Protein AF-A0A7Y4TEM5-F1 (afdb_monomer_lite)

Structure (mmCIF, N/CA/C/O backbone):
data_AF-A0A7Y4TEM5-F1
#
_entry.id   AF-A0A7Y4TEM5-F1
#
loop_
_atom_site.group_PDB
_atom_site.id
_atom_site.type_symbol
_atom_site.label_atom_id
_atom_site.label_alt_id
_atom_site.label_comp_id
_atom_site.label_asym_id
_atom_site.label_entity_id
_atom_site.label_seq_id
_atom_site.pdbx_PDB_ins_code
_atom_site.Cartn_x
_atom_site.Cartn_y
_atom_site.Cartn_z
_atom_site.occupancy
_atom_site.B_iso_or_equiv
_atom_site.auth_seq_id
_atom_site.auth_comp_id
_atom_site.auth_asym_id
_atom_site.auth_atom_id
_atom_site.pdbx_PDB_model_num
ATOM 1 N N . MET A 1 1 ? 7.570 -14.375 -24.259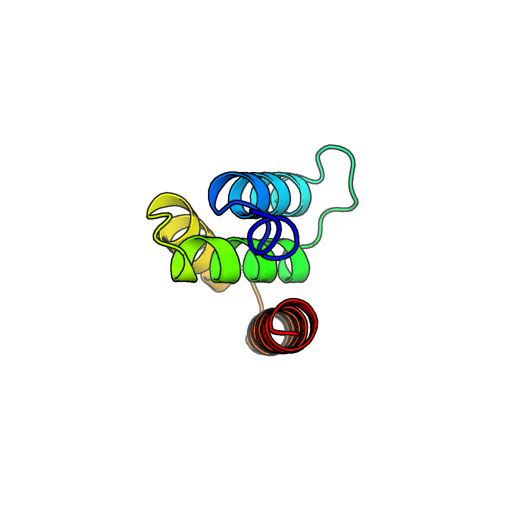 1.00 40.09 1 MET A N 1
ATOM 2 C CA . MET A 1 1 ? 8.004 -13.560 -23.101 1.00 40.09 1 MET A CA 1
ATOM 3 C C . MET A 1 1 ? 6.760 -13.040 -22.386 1.00 40.09 1 MET A C 1
ATOM 5 O O . MET A 1 1 ? 6.464 -11.860 -22.472 1.00 40.09 1 MET A O 1
ATOM 9 N N . GLU A 1 2 ? 5.983 -13.910 -21.737 1.00 37.31 2 GLU A N 1
ATOM 10 C CA . GLU A 1 2 ? 4.681 -13.518 -21.156 1.00 37.31 2 GLU A CA 1
ATOM 11 C C . GLU A 1 2 ? 4.521 -14.041 -19.719 1.00 37.31 2 GLU A C 1
ATOM 13 O O . GLU A 1 2 ? 3.467 -14.522 -19.329 1.00 37.31 2 GLU A O 1
ATOM 18 N N . GLY A 1 3 ? 5.597 -13.971 -18.924 1.00 40.38 3 GLY A N 1
ATOM 19 C CA . GLY A 1 3 ? 5.563 -14.275 -17.485 1.00 40.38 3 GLY A CA 1
ATOM 20 C C . GLY A 1 3 ? 5.377 -13.043 -16.588 1.00 40.38 3 GLY A C 1
ATOM 21 O O . GLY A 1 3 ? 4.968 -13.169 -15.439 1.00 40.38 3 GLY A O 1
ATOM 22 N N . ASP A 1 4 ? 5.628 -11.834 -17.104 1.00 46.72 4 ASP A N 1
ATOM 23 C CA . ASP A 1 4 ? 5.755 -10.619 -16.282 1.00 46.72 4 ASP A CA 1
ATOM 24 C C . ASP A 1 4 ? 4.467 -9.790 -16.137 1.00 46.72 4 ASP A C 1
ATOM 26 O O . ASP A 1 4 ? 4.448 -8.788 -15.423 1.00 46.72 4 ASP A O 1
ATOM 30 N N . ALA A 1 5 ? 3.369 -10.177 -16.793 1.00 43.91 5 ALA A N 1
ATOM 31 C CA . ALA A 1 5 ? 2.140 -9.376 -16.802 1.00 43.91 5 ALA A CA 1
ATOM 32 C C . ALA A 1 5 ? 1.293 -9.514 -15.520 1.00 43.91 5 ALA A C 1
ATOM 34 O O . ALA A 1 5 ? 0.581 -8.577 -15.159 1.00 43.91 5 ALA A O 1
ATOM 35 N N . LYS A 1 6 ? 1.379 -10.645 -14.800 1.00 51.38 6 LYS A N 1
ATOM 36 C CA . LYS A 1 6 ? 0.629 -10.863 -13.543 1.00 51.38 6 LYS A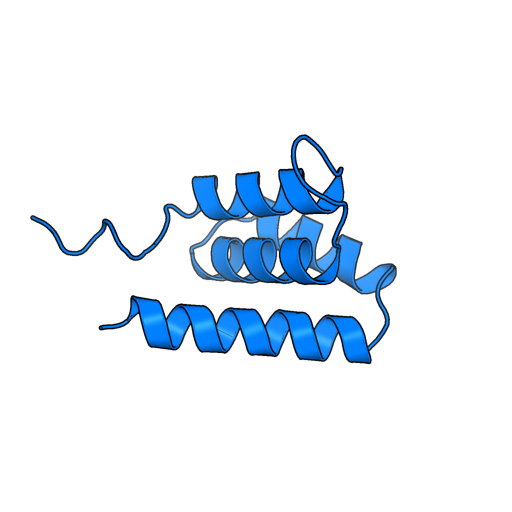 CA 1
ATOM 37 C C . LYS A 1 6 ? 1.315 -10.270 -12.318 1.00 51.38 6 LYS A C 1
ATOM 39 O O . LYS A 1 6 ? 0.653 -9.831 -11.379 1.00 51.38 6 LYS A O 1
ATOM 44 N N . ALA A 1 7 ? 2.641 -10.204 -12.336 1.00 59.91 7 ALA A N 1
ATOM 45 C CA . ALA A 1 7 ? 3.416 -9.518 -11.321 1.00 59.91 7 ALA A CA 1
ATOM 46 C C . ALA A 1 7 ? 3.357 -8.012 -11.596 1.00 59.91 7 ALA A C 1
ATOM 48 O O . ALA A 1 7 ? 4.305 -7.450 -12.137 1.00 59.91 7 ALA A O 1
ATOM 49 N N . GLY A 1 8 ? 2.237 -7.368 -11.239 1.00 64.88 8 GLY A N 1
ATOM 50 C CA . GLY A 1 8 ? 2.049 -5.923 -11.384 1.00 64.88 8 GLY A CA 1
ATOM 51 C C . GLY A 1 8 ? 3.347 -5.172 -11.078 1.00 64.88 8 GLY A C 1
ATOM 52 O O . GLY A 1 8 ? 3.980 -5.420 -10.044 1.00 64.88 8 GLY A O 1
ATOM 53 N N . LYS A 1 9 ? 3.794 -4.340 -12.030 1.00 83.25 9 LYS A N 1
ATOM 54 C CA . LYS A 1 9 ? 5.103 -3.679 -11.963 1.00 83.25 9 LYS A CA 1
ATOM 55 C C . LYS A 1 9 ? 5.274 -3.026 -10.583 1.00 83.25 9 LYS A C 1
ATOM 57 O O . LYS A 1 9 ? 4.313 -2.423 -10.102 1.00 83.25 9 LYS A O 1
ATOM 62 N N . PRO A 1 10 ? 6.465 -3.088 -9.961 1.00 87.69 10 PRO A N 1
ATOM 63 C CA . PRO A 1 10 ? 6.702 -2.516 -8.634 1.00 87.69 10 PRO A CA 1
ATOM 64 C C . PRO A 1 10 ? 6.188 -1.071 -8.521 1.00 87.69 10 PRO A C 1
ATOM 66 O O . PRO A 1 10 ? 5.513 -0.715 -7.558 1.00 87.69 10 PRO A O 1
ATOM 69 N N . GLN A 1 11 ? 6.409 -0.278 -9.574 1.00 87.44 11 GLN A N 1
ATOM 70 C CA . GLN A 1 11 ? 5.923 1.096 -9.673 1.00 87.44 11 GLN A CA 1
ATOM 71 C C . GLN A 1 11 ? 4.392 1.206 -9.740 1.00 87.44 11 GLN A C 1
ATOM 73 O O . GLN A 1 11 ? 3.819 2.112 -9.148 1.00 87.44 11 GLN A O 1
ATOM 78 N N . ALA A 1 12 ? 3.713 0.290 -10.436 1.00 89.38 12 ALA A N 1
ATOM 79 C CA . ALA A 1 12 ? 2.254 0.285 -10.538 1.00 89.38 12 ALA A CA 1
ATOM 80 C C . ALA A 1 12 ? 1.601 -0.070 -9.195 1.00 89.38 12 ALA A C 1
ATOM 82 O O . ALA A 1 12 ? 0.624 0.558 -8.798 1.00 89.38 12 ALA A O 1
ATOM 83 N N . LEU A 1 13 ? 2.180 -1.026 -8.463 1.00 91.19 13 LEU A N 1
ATOM 84 C CA . LEU A 1 13 ? 1.762 -1.342 -7.096 1.00 91.19 13 LEU A CA 1
ATOM 85 C C . LEU A 1 13 ? 1.961 -0.133 -6.173 1.00 91.19 13 LEU A C 1
ATOM 87 O O . LEU A 1 13 ? 1.070 0.204 -5.403 1.00 91.19 13 LEU A O 1
ATOM 91 N N . TYR A 1 14 ? 3.085 0.574 -6.293 1.00 93.44 14 TYR A N 1
ATOM 92 C CA . TYR A 1 14 ? 3.314 1.803 -5.536 1.00 93.44 14 TYR A CA 1
ATOM 93 C C . TYR A 1 14 ? 2.256 2.882 -5.830 1.00 93.44 14 TYR A C 1
ATOM 95 O O . TYR A 1 14 ? 1.688 3.451 -4.901 1.00 93.44 14 TYR A O 1
ATOM 103 N N . GLN A 1 15 ? 1.938 3.116 -7.107 1.00 92.06 15 GLN A N 1
ATOM 104 C CA . GLN A 1 15 ? 0.906 4.081 -7.508 1.00 92.06 15 GLN A CA 1
ATOM 105 C C . GLN A 1 15 ? -0.487 3.692 -7.002 1.00 92.06 15 GLN A C 1
ATOM 107 O O . GLN A 1 15 ? -1.206 4.547 -6.498 1.00 92.06 15 GLN A O 1
ATOM 112 N N . LEU A 1 16 ? -0.848 2.406 -7.054 1.00 90.94 16 LEU A N 1
ATOM 113 C CA . LEU A 1 16 ? -2.095 1.924 -6.453 1.00 90.94 16 LEU A CA 1
ATOM 114 C C . LEU A 1 16 ? -2.134 2.216 -4.952 1.00 90.94 16 LEU A C 1
ATOM 116 O O . LEU A 1 16 ? -3.143 2.709 -4.458 1.00 90.94 16 LEU A O 1
ATOM 120 N N . GLY A 1 17 ? -1.029 1.968 -4.242 1.00 93.12 17 GLY A N 1
ATOM 121 C CA . GLY A 1 17 ? -0.893 2.322 -2.830 1.00 93.12 17 GLY A CA 1
ATOM 122 C C . GLY A 1 17 ? -1.199 3.796 -2.566 1.00 93.12 17 GLY A C 1
ATOM 123 O O . GLY A 1 17 ? -1.987 4.097 -1.673 1.00 93.12 17 GLY A O 1
ATOM 124 N N . LEU A 1 18 ? -0.652 4.693 -3.394 1.00 93.25 18 LEU A N 1
ATOM 125 C CA . LEU A 1 18 ? -0.915 6.131 -3.307 1.00 93.25 18 LEU A CA 1
ATOM 126 C C . LEU A 1 18 ? -2.387 6.471 -3.559 1.00 93.25 18 LEU A C 1
ATOM 128 O O . LEU A 1 18 ? -2.965 7.220 -2.779 1.00 93.25 18 LEU A O 1
ATOM 132 N N . CYS A 1 19 ? -3.010 5.903 -4.596 1.00 93.19 19 CYS A N 1
ATOM 133 C CA . CYS A 1 19 ? -4.424 6.147 -4.897 1.00 93.19 19 CYS A CA 1
ATOM 134 C C . CYS A 1 19 ? -5.326 5.781 -3.713 1.00 93.19 19 CYS A C 1
ATOM 136 O O . CYS A 1 19 ? -6.192 6.568 -3.341 1.00 93.19 19 CYS A O 1
ATOM 138 N N . TYR A 1 20 ? -5.096 4.621 -3.089 1.00 93.81 20 TYR A N 1
ATOM 139 C CA . TYR A 1 20 ? -5.869 4.195 -1.919 1.00 93.81 20 TYR A CA 1
ATOM 140 C C . TYR A 1 20 ? -5.536 5.005 -0.659 1.00 93.81 20 TYR A C 1
ATOM 142 O O . TYR A 1 20 ? -6.426 5.212 0.163 1.00 93.81 20 TYR A O 1
ATOM 150 N N . SER A 1 21 ? -4.297 5.491 -0.496 1.00 93.12 21 SER A N 1
ATOM 151 C CA . SER A 1 21 ? -3.936 6.315 0.666 1.00 93.12 21 SER A CA 1
ATOM 152 C C . SER A 1 21 ? -4.500 7.730 0.584 1.00 93.12 21 SER A C 1
ATOM 154 O O . SER A 1 21 ? -4.804 8.321 1.614 1.00 93.12 21 SER A O 1
ATOM 156 N N . THR A 1 22 ? -4.625 8.288 -0.624 1.00 90.12 22 THR A N 1
ATOM 157 C CA . THR A 1 22 ? -5.143 9.649 -0.839 1.00 90.12 22 THR A CA 1
ATOM 158 C C . THR A 1 22 ? -6.624 9.685 -1.211 1.00 90.12 22 THR A C 1
ATOM 160 O O . THR A 1 22 ? -7.214 10.762 -1.223 1.00 90.12 22 THR A O 1
ATOM 163 N N . GLY A 1 23 ? -7.236 8.538 -1.526 1.00 90.00 23 GLY A N 1
ATOM 164 C CA . GLY A 1 23 ? -8.600 8.471 -2.059 1.00 90.00 23 GLY A CA 1
ATOM 165 C C . GLY A 1 23 ? -8.726 9.077 -3.464 1.00 90.00 23 GLY A C 1
ATOM 166 O O . GLY A 1 23 ? -9.789 9.558 -3.858 1.00 90.00 23 GLY A O 1
ATOM 167 N N . GLN A 1 24 ? -7.634 9.123 -4.233 1.00 81.38 24 GLN A N 1
ATOM 168 C CA . GLN A 1 24 ? -7.634 9.747 -5.553 1.00 81.38 24 GLN A CA 1
ATOM 169 C C . GLN A 1 24 ? -8.197 8.786 -6.605 1.00 81.38 24 GLN A C 1
ATOM 171 O O . GLN A 1 24 ? -7.498 7.906 -7.108 1.00 81.38 24 GLN A O 1
ATOM 176 N N . GLY A 1 25 ? -9.472 8.977 -6.950 1.00 79.50 25 GLY A N 1
ATOM 177 C CA . GLY A 1 25 ? -10.180 8.160 -7.944 1.00 79.50 25 GLY A CA 1
ATOM 178 C C . GLY A 1 25 ? -10.628 6.786 -7.432 1.00 79.50 25 GLY A C 1
ATOM 179 O O . GLY A 1 25 ? -11.190 6.009 -8.198 1.00 79.50 25 GLY A O 1
ATOM 180 N N . VAL A 1 26 ? -10.401 6.498 -6.149 1.00 87.25 26 VAL A N 1
ATOM 181 C CA . VAL A 1 26 ? -10.870 5.311 -5.421 1.00 87.25 26 VAL A CA 1
ATOM 182 C C . VAL A 1 26 ? -11.288 5.721 -4.011 1.00 87.25 26 VAL A C 1
ATOM 184 O O . VAL A 1 26 ? -10.910 6.790 -3.538 1.00 87.25 26 VAL A O 1
ATOM 187 N N . GLU A 1 27 ? -12.054 4.878 -3.325 1.00 90.88 27 GLU A N 1
ATOM 188 C CA . GLU A 1 27 ? -12.355 5.096 -1.910 1.00 90.88 27 GLU A CA 1
ATOM 189 C C . GLU A 1 27 ? -11.071 5.011 -1.071 1.00 90.88 27 GLU A C 1
ATOM 191 O O . GLU A 1 27 ? -10.221 4.144 -1.307 1.00 90.88 27 GLU A O 1
ATOM 196 N N . LEU A 1 28 ? -10.923 5.934 -0.117 1.00 92.00 28 LEU A N 1
ATOM 197 C CA . LEU A 1 28 ? -9.776 5.963 0.783 1.00 92.00 28 LEU A CA 1
ATOM 198 C C . LEU A 1 28 ? -9.778 4.696 1.639 1.00 92.00 28 LEU A C 1
ATOM 200 O O . LEU A 1 28 ? -10.705 4.450 2.406 1.00 92.00 28 LEU A O 1
ATOM 204 N N . ASP A 1 29 ? -8.717 3.906 1.514 1.00 93.81 29 ASP A N 1
ATOM 205 C CA . ASP A 1 29 ? -8.588 2.623 2.191 1.00 93.81 29 ASP A CA 1
ATOM 206 C C . ASP A 1 29 ? -7.121 2.363 2.539 1.00 93.81 29 ASP A C 1
ATOM 208 O O . ASP A 1 29 ? -6.311 1.922 1.715 1.00 93.81 29 ASP A O 1
ATOM 212 N N . LEU A 1 30 ? -6.778 2.620 3.801 1.00 93.69 30 LEU A N 1
ATOM 213 C CA . LEU A 1 30 ? -5.419 2.441 4.304 1.00 93.69 30 LEU A CA 1
ATOM 214 C C . LEU A 1 30 ? -4.987 0.965 4.315 1.00 93.69 30 LEU A C 1
ATOM 216 O O . LEU A 1 30 ? -3.804 0.680 4.124 1.00 93.69 30 LEU A O 1
ATOM 220 N N . VAL A 1 31 ? -5.922 0.018 4.458 1.00 95.06 31 VAL A N 1
ATOM 221 C CA . VAL A 1 31 ? -5.642 -1.429 4.416 1.00 95.06 31 VAL A CA 1
ATOM 222 C C . VAL A 1 31 ? -5.178 -1.824 3.019 1.00 95.06 31 VAL A C 1
ATOM 224 O O . VAL A 1 31 ? -4.128 -2.460 2.854 1.00 95.06 31 VAL A O 1
ATOM 227 N N . ARG A 1 32 ? -5.915 -1.402 1.986 1.00 93.25 32 ARG A N 1
ATOM 228 C CA . ARG A 1 32 ? -5.528 -1.627 0.586 1.00 93.25 32 ARG A CA 1
ATOM 229 C C . ARG A 1 32 ? -4.253 -0.868 0.235 1.00 93.25 32 ARG A C 1
ATOM 231 O O . ARG A 1 32 ? -3.369 -1.456 -0.388 1.00 93.25 32 ARG A O 1
ATOM 238 N N . ALA A 1 33 ? -4.102 0.378 0.676 1.00 95.12 33 ALA A N 1
ATOM 239 C CA . ALA A 1 33 ? -2.883 1.149 0.451 1.00 95.12 33 ALA A CA 1
ATOM 240 C C . ALA A 1 33 ? -1.647 0.435 1.020 1.00 95.12 33 ALA A C 1
ATOM 242 O O . ALA A 1 33 ? -0.687 0.159 0.295 1.00 95.12 33 ALA A O 1
ATOM 243 N N . HIS A 1 34 ? -1.707 0.030 2.292 1.00 95.81 34 HIS A N 1
ATOM 244 C CA . HIS A 1 34 ? -0.639 -0.712 2.957 1.00 95.81 34 HIS A CA 1
ATOM 245 C C . HIS A 1 34 ? -0.347 -2.046 2.254 1.00 95.81 34 HIS A C 1
ATOM 247 O O . HIS A 1 34 ? 0.822 -2.399 2.077 1.00 95.81 34 HIS A O 1
ATOM 253 N N . LYS A 1 35 ? -1.376 -2.782 1.804 1.00 95.00 35 LYS A N 1
ATOM 254 C CA . LYS A 1 35 ? -1.210 -4.002 0.992 1.00 95.00 35 LYS A CA 1
ATOM 255 C C . LYS A 1 35 ? -0.345 -3.724 -0.240 1.00 95.00 35 LYS A C 1
ATOM 257 O O . LYS A 1 35 ? 0.646 -4.424 -0.455 1.00 95.00 35 LYS A O 1
ATOM 262 N N . TYR A 1 36 ? -0.702 -2.728 -1.048 1.00 94.56 36 TYR A N 1
ATOM 263 C CA . TYR A 1 36 ? 0.015 -2.433 -2.290 1.00 94.56 36 TYR A CA 1
ATOM 264 C C . TYR A 1 36 ? 1.430 -1.905 -2.041 1.00 94.56 36 TYR A C 1
ATOM 266 O O . TYR A 1 36 ? 2.366 -2.332 -2.722 1.00 94.56 36 TYR A O 1
ATOM 274 N N . PHE A 1 37 ? 1.621 -1.075 -1.014 1.00 95.25 37 PHE A N 1
ATOM 275 C CA . PHE A 1 37 ? 2.953 -0.647 -0.594 1.00 95.25 37 PHE A CA 1
ATOM 276 C C . PHE A 1 37 ? 3.821 -1.815 -0.124 1.00 95.25 37 PHE A C 1
ATOM 278 O O . PHE A 1 37 ? 4.999 -1.883 -0.468 1.00 95.25 37 PHE A O 1
ATOM 285 N N . ASN A 1 38 ? 3.249 -2.780 0.599 1.00 94.06 38 ASN A N 1
ATOM 286 C CA . ASN A 1 38 ? 3.965 -3.987 0.997 1.00 94.06 38 ASN A CA 1
ATOM 287 C C . ASN A 1 38 ? 4.435 -4.793 -0.224 1.00 94.06 38 ASN A C 1
ATOM 289 O O . ASN A 1 38 ? 5.602 -5.168 -0.305 1.00 94.06 38 ASN A O 1
ATOM 293 N N . LEU A 1 39 ? 3.558 -4.992 -1.210 1.00 92.06 39 LEU A N 1
ATOM 294 C CA . LEU A 1 39 ? 3.893 -5.707 -2.445 1.00 92.06 39 LEU A CA 1
ATOM 295 C C . LEU A 1 39 ? 4.971 -4.986 -3.268 1.00 92.06 39 LEU A C 1
ATOM 297 O O . LEU A 1 39 ? 5.906 -5.622 -3.756 1.00 92.06 39 LEU A O 1
ATOM 301 N N . ALA A 1 40 ? 4.876 -3.662 -3.398 1.00 92.75 40 ALA A N 1
ATOM 302 C CA . ALA A 1 40 ? 5.881 -2.849 -4.080 1.00 92.75 40 ALA A CA 1
ATOM 303 C C . ALA A 1 40 ? 7.236 -2.880 -3.347 1.00 92.75 40 ALA 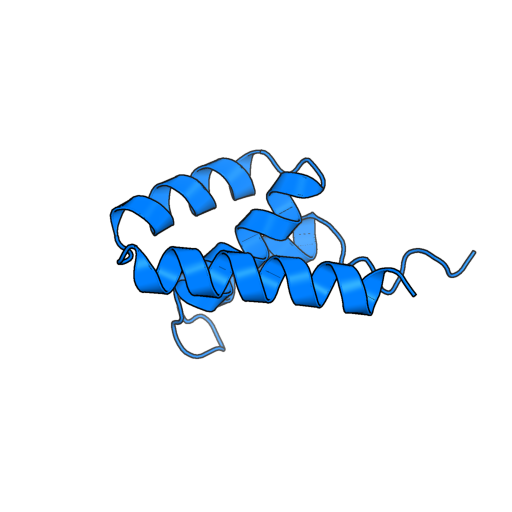A C 1
ATOM 305 O O . ALA A 1 40 ? 8.280 -3.048 -3.981 1.00 92.75 40 ALA A O 1
ATOM 306 N N . ALA A 1 41 ? 7.227 -2.806 -2.013 1.00 93.62 41 ALA A N 1
ATOM 307 C CA . ALA A 1 41 ? 8.430 -2.887 -1.188 1.00 93.62 41 ALA A CA 1
ATOM 308 C C . ALA A 1 41 ? 9.132 -4.248 -1.309 1.00 93.62 41 ALA A C 1
ATOM 310 O O . ALA A 1 41 ? 10.361 -4.299 -1.377 1.00 93.62 41 ALA A O 1
ATOM 311 N N . MET A 1 42 ? 8.368 -5.345 -1.391 1.00 89.81 42 MET A N 1
ATOM 312 C CA . MET A 1 42 ? 8.903 -6.693 -1.635 1.00 89.81 42 MET A CA 1
ATOM 313 C C . MET A 1 42 ? 9.583 -6.819 -3.003 1.00 89.81 42 MET A C 1
ATOM 315 O O . MET A 1 42 ? 10.497 -7.622 -3.160 1.00 89.81 42 MET A O 1
ATOM 319 N N . LYS A 1 43 ? 9.165 -6.011 -3.982 1.00 88.12 43 LYS A N 1
ATOM 320 C CA . LYS A 1 43 ? 9.759 -5.949 -5.324 1.00 88.12 43 LYS A CA 1
ATOM 321 C C . LYS A 1 43 ? 10.888 -4.915 -5.455 1.00 88.12 43 LYS A C 1
ATOM 323 O O . LYS A 1 43 ? 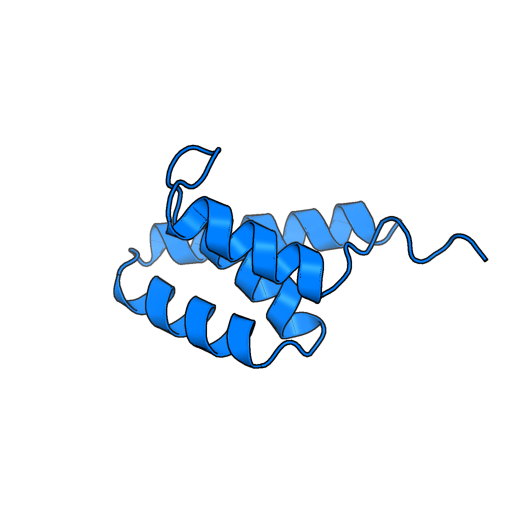11.367 -4.695 -6.562 1.00 88.12 43 LYS A O 1
ATOM 328 N N . GLY A 1 44 ? 11.317 -4.295 -4.353 1.00 90.12 44 GLY A N 1
ATOM 329 C CA . GLY A 1 44 ? 12.478 -3.400 -4.317 1.00 90.12 44 GLY A CA 1
ATOM 330 C C . GLY A 1 44 ? 12.174 -1.899 -4.351 1.00 90.12 44 GLY A C 1
ATOM 331 O O . GLY A 1 44 ? 13.114 -1.113 -4.407 1.00 90.12 44 GLY A O 1
ATOM 332 N N . VAL A 1 45 ? 10.908 -1.472 -4.280 1.00 93.38 45 VAL A N 1
ATOM 333 C CA . VAL A 1 45 ? 10.571 -0.037 -4.212 1.00 93.38 45 VAL A CA 1
ATOM 334 C C . VAL A 1 45 ? 10.825 0.487 -2.798 1.00 93.38 45 VAL A C 1
ATOM 336 O O . VAL A 1 45 ? 10.115 0.128 -1.853 1.00 93.38 45 VAL A O 1
ATOM 339 N N . ALA A 1 46 ? 11.840 1.335 -2.638 1.00 93.25 46 ALA A N 1
ATOM 340 C CA . ALA A 1 46 ? 12.235 1.875 -1.337 1.00 93.25 46 ALA A CA 1
ATOM 341 C C . ALA A 1 46 ? 11.164 2.814 -0.761 1.00 93.25 46 ALA A C 1
ATOM 343 O O . ALA A 1 46 ? 10.825 2.723 0.419 1.00 93.25 46 ALA A O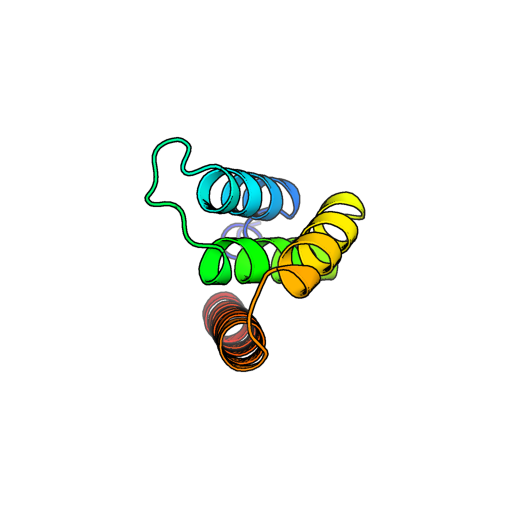 1
ATOM 344 N N . GLU A 1 47 ? 10.566 3.648 -1.607 1.00 92.81 47 GLU A N 1
ATOM 345 C CA . GLU A 1 47 ? 9.505 4.589 -1.255 1.00 92.81 47 GLU A CA 1
ATOM 346 C C . GLU A 1 47 ? 8.286 3.853 -0.705 1.00 92.81 47 GLU A C 1
ATOM 348 O O . GLU A 1 47 ? 7.736 4.233 0.324 1.00 92.81 47 GLU A O 1
ATOM 353 N N . ALA A 1 48 ? 7.908 2.733 -1.321 1.00 94.56 48 ALA A N 1
ATOM 354 C CA . ALA A 1 48 ? 6.797 1.924 -0.846 1.00 94.56 48 ALA A CA 1
ATOM 355 C C . ALA A 1 48 ? 7.043 1.374 0.568 1.00 94.56 48 ALA A C 1
ATOM 357 O O . ALA A 1 48 ? 6.115 1.290 1.367 1.00 94.56 48 ALA A O 1
ATOM 358 N N . ARG A 1 49 ? 8.292 1.036 0.917 1.00 94.00 49 ARG A N 1
ATOM 359 C CA . ARG A 1 49 ? 8.637 0.600 2.278 1.00 94.00 49 ARG A CA 1
ATOM 360 C C . ARG A 1 49 ? 8.425 1.720 3.297 1.00 94.00 49 ARG A C 1
ATOM 362 O O . ARG A 1 49 ? 7.927 1.432 4.384 1.00 94.00 49 ARG A O 1
ATOM 369 N N . LEU A 1 50 ? 8.792 2.953 2.941 1.00 94.75 50 LEU A N 1
ATOM 370 C CA . LEU A 1 50 ? 8.599 4.135 3.785 1.00 94.75 50 LEU A CA 1
ATOM 371 C C . LEU A 1 50 ? 7.110 4.403 3.999 1.00 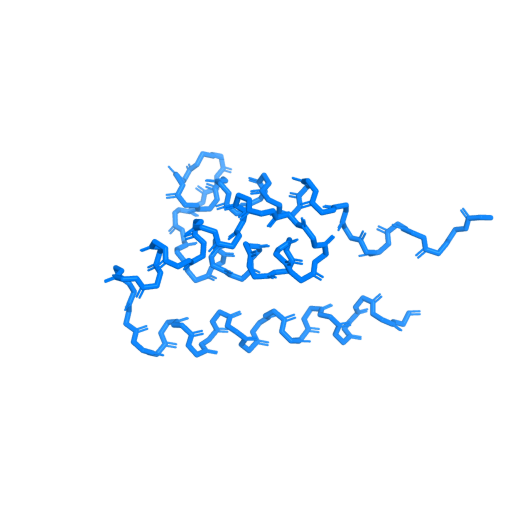94.75 50 LEU A C 1
ATOM 373 O O . LEU A 1 50 ? 6.655 4.405 5.137 1.00 94.75 50 LEU A O 1
ATOM 377 N N . TRP A 1 51 ? 6.332 4.496 2.919 1.00 93.56 51 TRP A N 1
ATOM 378 C CA . TRP A 1 51 ? 4.888 4.722 3.007 1.00 93.56 51 TRP A CA 1
ATOM 379 C C . TRP A 1 51 ? 4.164 3.617 3.772 1.00 93.56 51 TRP A C 1
ATOM 381 O O . TRP A 1 51 ? 3.310 3.900 4.604 1.00 93.56 51 TRP A O 1
ATOM 391 N N . ARG A 1 52 ? 4.542 2.350 3.572 1.00 94.50 52 ARG A N 1
ATOM 392 C CA . ARG A 1 52 ? 4.009 1.233 4.364 1.00 94.50 52 ARG A CA 1
ATOM 393 C C . ARG A 1 52 ? 4.226 1.446 5.865 1.00 94.50 52 ARG A C 1
ATOM 395 O O . ARG A 1 52 ? 3.310 1.197 6.648 1.00 94.50 52 ARG A O 1
ATOM 402 N N . ALA A 1 53 ? 5.433 1.847 6.264 1.00 93.56 53 ALA A N 1
ATOM 403 C CA . ALA A 1 53 ? 5.767 2.088 7.665 1.00 93.56 53 ALA A CA 1
ATOM 404 C C . ALA A 1 53 ? 4.990 3.285 8.227 1.00 93.56 53 ALA A C 1
ATOM 406 O O . ALA A 1 53 ? 4.446 3.174 9.322 1.00 93.56 53 ALA A O 1
ATOM 407 N N . GLU A 1 54 ? 4.872 4.358 7.447 1.00 93.31 54 GLU A N 1
ATOM 408 C CA . GLU A 1 54 ? 4.109 5.559 7.794 1.00 93.31 54 GLU A CA 1
ATOM 409 C C . GLU A 1 54 ? 2.629 5.229 8.037 1.00 93.31 54 GLU A C 1
ATOM 411 O O . GLU A 1 54 ? 2.086 5.510 9.104 1.00 93.31 54 GLU A O 1
ATOM 416 N N . LEU A 1 55 ? 1.991 4.529 7.091 1.00 92.56 55 LEU A N 1
ATOM 417 C CA . LEU A 1 55 ? 0.596 4.099 7.216 1.00 92.56 55 LEU A CA 1
ATOM 418 C C . LEU A 1 55 ? 0.401 3.165 8.415 1.00 92.56 55 LEU A C 1
ATOM 420 O O . LEU A 1 55 ? -0.598 3.271 9.121 1.00 92.56 55 LEU A O 1
ATOM 424 N N . SER A 1 56 ? 1.373 2.289 8.692 1.00 92.50 56 SER A N 1
ATOM 425 C CA . SER A 1 56 ? 1.310 1.388 9.850 1.00 92.50 56 SER A CA 1
ATOM 426 C C . SER A 1 56 ? 1.249 2.135 11.187 1.00 92.50 56 SER A C 1
ATOM 428 O O . SER A 1 56 ? 0.746 1.568 12.148 1.00 92.50 56 SER A O 1
ATOM 430 N N . GLN A 1 57 ? 1.744 3.376 11.275 1.00 92.31 57 GLN A N 1
ATOM 431 C CA . GLN A 1 57 ? 1.639 4.178 12.503 1.00 92.31 57 GLN A CA 1
ATOM 432 C C . GLN A 1 57 ? 0.220 4.714 12.741 1.00 92.31 57 GLN A C 1
ATOM 434 O O . GLN A 1 57 ? -0.136 5.013 13.876 1.00 92.31 57 GLN A O 1
ATOM 439 N N . GLN A 1 58 ? -0.584 4.849 11.683 1.00 89.06 58 GLN A N 1
ATOM 440 C CA . GLN A 1 58 ? -1.945 5.396 11.745 1.00 89.06 58 GLN A CA 1
ATOM 441 C C . GLN A 1 58 ? -3.029 4.308 11.765 1.00 89.06 58 GLN A C 1
ATOM 443 O O . GLN A 1 58 ? -4.186 4.587 12.068 1.00 89.06 58 GLN A O 1
ATOM 448 N N . MET A 1 59 ? -2.667 3.071 11.428 1.00 91.94 59 MET A N 1
ATOM 449 C CA . MET A 1 59 ? -3.573 1.927 11.344 1.00 91.94 59 MET A CA 1
ATOM 450 C C . MET A 1 59 ? -3.617 1.134 12.653 1.00 91.94 59 MET A C 1
ATOM 452 O O . MET A 1 59 ? -2.645 1.084 13.408 1.00 91.94 59 MET A O 1
ATOM 456 N N . SER A 1 60 ? -4.729 0.437 12.901 1.00 94.50 60 SER A N 1
ATOM 457 C CA . SER A 1 60 ? -4.793 -0.513 14.012 1.00 94.50 60 SER A CA 1
ATOM 458 C C . SER A 1 60 ? -4.004 -1.789 13.697 1.00 94.50 60 SER A C 1
ATOM 460 O O . SER A 1 60 ? -3.781 -2.151 12.539 1.00 94.50 60 SER A O 1
ATOM 462 N N . SER A 1 61 ? -3.624 -2.543 14.730 1.00 90.81 61 SER A N 1
ATOM 463 C CA . SER A 1 61 ? -2.968 -3.844 14.542 1.00 90.81 61 SER A CA 1
ATOM 464 C C . SER A 1 61 ? -3.818 -4.822 13.720 1.00 90.81 61 SER A C 1
ATOM 466 O O . SER A 1 61 ? -3.263 -5.655 13.003 1.00 90.81 61 SER A O 1
ATOM 468 N N . ASN A 1 62 ? -5.149 -4.703 13.789 1.00 93.88 62 ASN A N 1
ATOM 469 C CA . ASN A 1 62 ? -6.071 -5.537 13.022 1.00 93.88 62 ASN A CA 1
ATOM 470 C C . ASN A 1 62 ? -6.032 -5.184 11.525 1.00 93.88 62 ASN A C 1
ATOM 472 O O . ASN A 1 62 ? -5.919 -6.069 10.680 1.00 93.88 62 ASN A O 1
ATOM 476 N N . ASP A 1 63 ? -6.013 -3.889 11.205 1.00 92.62 63 ASP A N 1
ATOM 477 C CA . ASP A 1 63 ? -5.915 -3.385 9.830 1.00 92.62 63 ASP A CA 1
ATOM 478 C C . ASP A 1 63 ? -4.588 -3.786 9.174 1.00 92.62 63 ASP A C 1
ATOM 480 O O . ASP A 1 63 ? -4.543 -4.188 8.009 1.00 92.62 63 ASP A O 1
ATOM 484 N N . ILE A 1 64 ? -3.490 -3.729 9.935 1.00 92.62 64 ILE A N 1
ATOM 485 C CA . ILE A 1 64 ? -2.168 -4.166 9.469 1.00 92.62 64 ILE A CA 1
ATOM 486 C C . ILE A 1 64 ? -2.171 -5.674 9.195 1.00 92.62 64 ILE A C 1
ATOM 488 O O . ILE A 1 64 ? -1.647 -6.114 8.165 1.00 92.62 64 ILE A O 1
ATOM 492 N N . ALA A 1 65 ? -2.750 -6.475 10.095 1.00 94.31 65 ALA A N 1
ATOM 493 C CA . ALA A 1 65 ? -2.841 -7.922 9.922 1.00 94.31 65 ALA A CA 1
ATOM 494 C C . ALA A 1 65 ? -3.638 -8.286 8.661 1.00 94.31 65 ALA A C 1
ATOM 496 O O . ALA A 1 65 ? -3.199 -9.143 7.882 1.00 94.31 65 ALA A O 1
ATOM 497 N N . GLU A 1 66 ? -4.748 -7.589 8.418 1.00 94.56 66 GLU A N 1
ATOM 498 C CA . GLU A 1 66 ? -5.573 -7.784 7.230 1.00 94.56 66 GLU A CA 1
ATOM 499 C C . GLU A 1 66 ? -4.842 -7.355 5.952 1.00 94.56 66 GLU A C 1
ATOM 501 O O . GLU A 1 66 ? -4.751 -8.130 4.997 1.00 94.56 66 GLU A O 1
ATOM 506 N N . ALA A 1 67 ? -4.192 -6.189 5.945 1.00 93.88 67 ALA A N 1
ATOM 507 C CA . ALA A 1 67 ? -3.408 -5.723 4.799 1.00 93.88 67 ALA A CA 1
ATOM 508 C C . ALA A 1 67 ? -2.296 -6.716 4.417 1.00 93.88 67 ALA A C 1
ATOM 510 O O . ALA A 1 67 ? -2.076 -7.014 3.237 1.00 93.88 67 ALA A O 1
ATOM 511 N N . GLN A 1 68 ? -1.596 -7.263 5.415 1.00 92.56 68 GLN A N 1
ATOM 512 C CA . GLN A 1 68 ? -0.574 -8.286 5.198 1.00 92.56 68 GLN A CA 1
ATOM 513 C C . GLN A 1 68 ? -1.169 -9.601 4.685 1.00 92.56 68 GLN A C 1
ATOM 515 O O . GLN A 1 68 ? -0.572 -10.241 3.817 1.00 92.56 68 GLN A O 1
ATOM 520 N N . ARG A 1 69 ? -2.336 -10.013 5.196 1.00 94.69 69 ARG A N 1
ATOM 521 C CA . ARG A 1 69 ? -3.049 -11.204 4.720 1.00 94.69 69 ARG A CA 1
ATOM 522 C C . ARG A 1 69 ? -3.427 -11.057 3.252 1.00 94.69 69 ARG A C 1
ATOM 524 O O . ARG A 1 69 ? -3.092 -11.934 2.459 1.00 94.69 69 ARG A O 1
ATOM 531 N N . LEU A 1 70 ? -4.036 -9.937 2.877 1.00 92.69 70 LEU A N 1
ATOM 532 C CA . LEU A 1 70 ? -4.422 -9.650 1.496 1.00 92.69 70 LEU A CA 1
ATOM 533 C C . LEU A 1 70 ? -3.211 -9.584 0.558 1.00 92.69 70 LEU A C 1
ATOM 535 O O . LEU A 1 70 ? -3.303 -10.016 -0.590 1.00 92.69 70 LEU A O 1
ATOM 539 N N . ALA A 1 71 ? -2.071 -9.063 1.023 1.00 91.44 71 ALA A N 1
ATOM 540 C CA . ALA A 1 71 ? -0.837 -9.049 0.238 1.00 91.44 71 ALA A CA 1
ATOM 541 C C . ALA A 1 71 ? -0.327 -10.474 -0.025 1.00 91.44 71 ALA A C 1
ATOM 543 O O . ALA A 1 71 ? 0.029 -10.800 -1.154 1.00 91.44 71 ALA A O 1
ATOM 544 N N . ARG A 1 72 ? -0.344 -11.343 0.995 1.00 90.50 72 ARG A N 1
ATOM 545 C CA . ARG A 1 72 ? 0.038 -12.756 0.843 1.00 90.50 72 ARG A CA 1
ATOM 546 C C . ARG A 1 72 ? -0.875 -13.497 -0.130 1.00 90.50 72 ARG A C 1
ATOM 548 O O . ARG A 1 72 ? -0.364 -14.201 -0.992 1.00 90.50 72 ARG A O 1
ATOM 555 N N . LEU A 1 73 ? -2.190 -13.308 -0.022 1.00 91.12 73 LEU A N 1
ATOM 556 C CA . LEU A 1 73 ? -3.159 -13.920 -0.938 1.00 91.12 73 LEU A CA 1
ATOM 557 C C . LEU A 1 73 ? -2.908 -13.483 -2.384 1.00 91.12 73 LEU A C 1
ATOM 559 O O . LEU A 1 73 ? -2.797 -14.322 -3.269 1.00 91.12 73 LEU A O 1
ATOM 563 N N . TRP A 1 74 ? -2.688 -12.187 -2.606 1.00 87.31 74 TRP A N 1
ATOM 564 C CA . TRP A 1 74 ? -2.395 -11.671 -3.943 1.00 87.31 74 TRP A CA 1
ATOM 565 C C . TRP A 1 74 ? -1.113 -12.270 -4.541 1.00 87.31 74 TRP A C 1
ATOM 567 O O . TRP A 1 74 ? -1.066 -12.563 -5.734 1.00 87.31 74 TRP A O 1
ATOM 577 N N . LEU A 1 75 ? -0.072 -12.486 -3.729 1.00 85.69 75 LEU A N 1
ATOM 578 C CA . LEU A 1 75 ? 1.148 -13.165 -4.184 1.00 85.69 75 LEU A CA 1
ATOM 579 C C . LEU A 1 75 ? 0.887 -14.627 -4.550 1.00 85.69 75 LEU A C 1
ATOM 581 O O . LEU A 1 75 ? 1.466 -15.107 -5.514 1.00 85.69 75 LEU A O 1
ATOM 585 N N . GLN A 1 76 ? 0.018 -15.326 -3.816 1.00 86.69 76 GLN A N 1
ATOM 586 C CA . GLN A 1 76 ? -0.361 -16.704 -4.139 1.00 86.69 76 GLN A CA 1
ATOM 587 C C . GLN A 1 76 ? -1.142 -16.780 -5.457 1.00 86.69 76 GLN A C 1
ATOM 589 O O . GLN A 1 76 ? -0.853 -17.644 -6.281 1.00 86.69 76 GLN A O 1
ATOM 594 N N . GLU A 1 77 ? -2.072 -15.849 -5.684 1.00 83.06 77 GLU A N 1
ATOM 595 C CA . GLU A 1 77 ? -2.865 -15.772 -6.920 1.00 83.06 77 GLU A CA 1
ATOM 596 C C . GLU A 1 77 ? -2.029 -15.378 -8.146 1.00 83.06 77 GLU A C 1
ATOM 598 O O . GLU A 1 77 ? -2.275 -15.852 -9.253 1.00 83.06 77 GLU A O 1
ATOM 603 N N . THR A 1 78 ? -1.034 -14.505 -7.967 1.00 77.25 78 THR A N 1
ATOM 604 C CA . THR A 1 78 ? -0.176 -14.029 -9.067 1.00 77.25 78 THR A CA 1
ATOM 605 C C . THR A 1 78 ? 1.043 -14.911 -9.328 1.00 77.25 78 THR A C 1
ATOM 607 O O . THR A 1 78 ? 1.714 -14.713 -10.339 1.00 77.25 78 THR A O 1
ATOM 610 N N . ALA A 1 79 ? 1.317 -15.889 -8.458 1.00 67.62 79 ALA A N 1
ATOM 611 C CA . ALA A 1 79 ? 2.409 -16.854 -8.597 1.00 67.62 79 ALA A CA 1
ATOM 612 C C . ALA A 1 79 ? 2.064 -18.104 -9.441 1.00 67.62 79 ALA A C 1
ATOM 614 O O . ALA A 1 79 ? 2.898 -19.004 -9.519 1.00 67.62 79 ALA A O 1
ATOM 615 N N . HIS A 1 80 ? 0.871 -18.176 -10.051 1.00 50.19 80 HIS A N 1
ATOM 616 C CA . HIS A 1 80 ? 0.449 -19.226 -10.999 1.00 50.19 80 HIS A CA 1
ATOM 617 C C . HIS A 1 80 ? 0.234 -18.654 -12.405 1.00 50.19 80 HIS A C 1
ATOM 619 O O . HIS A 1 80 ? 0.625 -19.330 -13.377 1.00 50.19 80 HIS A O 1
#

Sequence (80 aa):
MEGDAKAGKPQALYQLGLCYSTGQGVELDLVRAHKYFNLAAMKGVAEARLWRAELSQQMSSNDIAEAQRLARLWLQETAH

Foldseek 3Di:
DPLCPLLQALVRLQVQLVCLCVVPVHDNQLLSSLLSLVSSVVVPDPVSVVVNVVSVVVDDPVSPVSSVVVNVVSCVVSVD

Radius of gyration: 12.11 Å; chains: 1; bounding box: 25×29×38 Å

Secondary structure (DSSP, 8-state):
--SSSSS--HHHHHHHHHHHHHTSSS---HHHHHHHHHHHHHTT-HHHHHHHHHHHHHS-HHHHHHHHHHHHHHHHHHT-

pLDDT: mean 86.3, std 14.52, range [37.31, 95.81]